Protein AF-A0A7C3G3V0-F1 (afdb_monomer)

Solvent-accessible surface area (backbone atoms only — not comparable to full-atom values): 6588 Å² total; per-residue (Å²): 130,70,74,78,54,48,34,52,52,54,49,28,59,73,67,79,49,72,94,52,80,73,75,55,47,43,61,61,54,50,54,45,55,55,54,55,54,66,34,39,26,60,66,95,47,102,74,50,36,87,54,51,43,50,66,65,58,48,40,54,36,52,49,47,39,48,49,51,47,52,48,37,36,72,74,62,76,24,96,68,52,39,59,80,84,48,85,74,76,78,75,70,83,80,75,75,78,85,71,81,50,74,73,71,74,76,112

Radius of gyration: 17.6 Å; Cα contacts (8 Å, |Δi|>4): 91; chains: 1; bounding box: 55×28×40 Å

Foldseek 3Di:
DPLLCVLVVQLQVQVVHPPDPQPDALVSVQVSLVVLQCDFVPPPDPPTDNDHDDLVRSQSSNVSVQVVLVVCCVVVVYVDRNCPPHDGRDDDDDDDPPDDDPVNVVD

pLDDT: mean 86.23, std 9.78, range [47.34, 97.5]

Mean predicted aligned error: 7.08 Å

Structure (mmCIF, N/CA/C/O backbone):
data_AF-A0A7C3G3V0-F1
#
_entry.id   AF-A0A7C3G3V0-F1
#
loop_
_atom_site.group_PDB
_atom_site.id
_atom_site.type_symbol
_atom_site.label_atom_id
_atom_site.label_alt_id
_atom_site.label_comp_id
_atom_site.label_asym_id
_atom_site.label_entity_id
_atom_site.label_seq_id
_atom_site.pdbx_PDB_ins_code
_atom_site.Cartn_x
_atom_site.Cartn_y
_atom_site.Cartn_z
_atom_site.occupancy
_atom_site.B_iso_or_equiv
_atom_site.auth_seq_id
_atom_site.auth_comp_id
_atom_site.auth_asym_id
_atom_site.auth_atom_id
_atom_site.pdbx_PDB_model_num
ATOM 1 N N . MET A 1 1 ? 12.908 11.004 -4.481 1.00 47.34 1 MET A N 1
ATOM 2 C CA . MET A 1 1 ? 11.529 10.463 -4.511 1.00 47.34 1 MET A CA 1
ATOM 3 C C . MET A 1 1 ? 11.367 9.578 -3.287 1.00 47.34 1 MET A C 1
ATOM 5 O O . MET A 1 1 ? 12.162 8.669 -3.112 1.00 47.34 1 MET A O 1
ATOM 9 N N . ASP A 1 2 ? 10.441 9.896 -2.386 1.00 54.12 2 ASP A N 1
ATOM 10 C CA . ASP A 1 2 ? 10.346 9.243 -1.073 1.00 54.12 2 ASP A CA 1
ATOM 11 C C . ASP A 1 2 ? 9.702 7.845 -1.225 1.00 54.12 2 ASP A C 1
ATOM 13 O O . ASP A 1 2 ? 8.476 7.696 -1.257 1.00 54.12 2 ASP A O 1
ATOM 17 N N . HIS A 1 3 ? 10.529 6.813 -1.432 1.00 54.34 3 HIS A N 1
ATOM 18 C CA . HIS A 1 3 ? 10.087 5.459 -1.812 1.00 54.34 3 HIS A CA 1
ATOM 19 C C . HIS A 1 3 ? 9.197 4.779 -0.760 1.00 54.34 3 HIS A C 1
ATOM 21 O O . HIS A 1 3 ? 8.458 3.853 -1.089 1.00 54.34 3 HIS A O 1
ATOM 27 N N . VAL A 1 4 ? 9.228 5.261 0.485 1.00 58.44 4 VAL A N 1
ATOM 28 C CA . VAL A 1 4 ? 8.430 4.731 1.600 1.00 58.44 4 VAL A CA 1
ATOM 29 C C . VAL A 1 4 ? 6.950 5.108 1.465 1.00 58.44 4 VAL A C 1
ATOM 31 O O . VAL A 1 4 ? 6.074 4.315 1.801 1.00 58.44 4 VAL A O 1
ATOM 34 N N . LYS A 1 5 ? 6.650 6.295 0.919 1.00 70.50 5 LYS A N 1
ATOM 35 C CA . LYS A 1 5 ? 5.278 6.830 0.811 1.00 70.50 5 LYS A CA 1
ATOM 36 C C . LYS A 1 5 ? 4.584 6.447 -0.493 1.00 70.50 5 LYS A C 1
ATOM 38 O O . LYS A 1 5 ? 3.357 6.474 -0.580 1.00 70.50 5 LYS A O 1
ATOM 43 N N . LEU A 1 6 ? 5.364 6.082 -1.510 1.00 81.19 6 LEU A N 1
ATOM 44 C CA . LEU A 1 6 ? 4.855 5.769 -2.842 1.00 81.19 6 LEU A CA 1
ATOM 45 C C . LEU A 1 6 ? 3.797 4.645 -2.851 1.00 81.19 6 LEU A C 1
ATOM 47 O O . LEU A 1 6 ? 2.768 4.846 -3.491 1.00 81.19 6 LEU A O 1
ATOM 51 N N . PRO A 1 7 ? 3.960 3.513 -2.135 1.00 84.38 7 PRO A N 1
ATOM 52 C CA . PRO A 1 7 ? 2.971 2.438 -2.161 1.00 84.38 7 PRO A CA 1
ATOM 53 C C . PRO A 1 7 ? 1.602 2.868 -1.612 1.00 84.38 7 PRO A C 1
ATOM 55 O O . PRO A 1 7 ? 0.578 2.595 -2.231 1.00 84.38 7 PRO A O 1
ATOM 58 N N . VAL A 1 8 ? 1.583 3.591 -0.488 1.00 86.75 8 VAL A N 1
ATOM 59 C CA . VAL A 1 8 ? 0.341 4.081 0.134 1.00 86.75 8 VAL A CA 1
ATOM 60 C C . VAL A 1 8 ? -0.312 5.155 -0.733 1.00 86.75 8 VAL A C 1
ATOM 62 O O . VAL A 1 8 ? -1.525 5.136 -0.909 1.00 86.75 8 VAL A O 1
ATOM 65 N N . LYS A 1 9 ? 0.480 6.048 -1.343 1.00 87.38 9 LYS A N 1
ATOM 66 C CA . LYS A 1 9 ? -0.028 7.061 -2.280 1.00 87.38 9 LYS A CA 1
ATOM 67 C C . LYS A 1 9 ? -0.673 6.431 -3.516 1.00 87.38 9 LYS A C 1
ATOM 69 O O . LYS A 1 9 ? -1.736 6.876 -3.938 1.00 87.38 9 LYS A O 1
ATOM 74 N N . LEU A 1 10 ? -0.039 5.407 -4.090 1.00 87.69 10 LEU A N 1
ATOM 75 C CA . LEU A 1 10 ? -0.588 4.675 -5.233 1.00 87.69 10 LEU A CA 1
ATOM 76 C C . LEU A 1 10 ? -1.904 3.985 -4.872 1.00 87.69 10 LEU A C 1
ATOM 78 O O . LEU A 1 10 ? -2.859 4.078 -5.636 1.00 87.69 10 LEU A O 1
ATOM 82 N N . PHE A 1 11 ? -1.964 3.347 -3.701 1.00 91.00 11 PHE A N 1
ATOM 83 C CA . PHE A 1 11 ? -3.198 2.737 -3.219 1.00 91.00 11 PHE A CA 1
ATOM 84 C C . PHE A 1 11 ? -4.297 3.776 -2.990 1.00 91.00 11 PHE A C 1
ATOM 86 O O . PHE A 1 11 ? -5.385 3.627 -3.536 1.00 91.00 11 PHE A O 1
ATOM 93 N N . ALA A 1 12 ? -4.007 4.865 -2.273 1.00 89.94 12 ALA A N 1
ATOM 94 C CA . ALA A 1 12 ? -4.979 5.931 -2.056 1.00 89.94 12 ALA A CA 1
ATOM 95 C C . ALA A 1 12 ? -5.527 6.463 -3.388 1.00 89.94 12 ALA A C 1
ATOM 97 O O . ALA A 1 12 ? -6.734 6.597 -3.531 1.00 89.94 12 ALA A O 1
ATOM 98 N N . GLY A 1 13 ? -4.670 6.676 -4.392 1.00 88.50 13 GLY A N 1
ATOM 99 C CA . GLY A 1 13 ? -5.108 7.078 -5.730 1.00 88.50 13 GLY A CA 1
ATOM 100 C C . GLY A 1 13 ? -6.028 6.064 -6.423 1.00 88.50 13 GLY A C 1
ATOM 101 O O . GLY A 1 13 ? -6.959 6.479 -7.102 1.00 88.50 13 GLY A O 1
ATOM 102 N N . SER A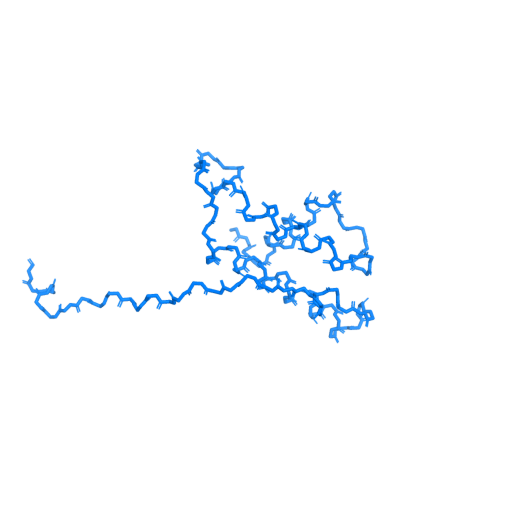 1 14 ? -5.812 4.756 -6.233 1.00 87.75 14 SER A N 1
ATOM 103 C CA . SER A 1 14 ? -6.629 3.708 -6.872 1.00 87.75 14 SER A CA 1
ATOM 104 C C . SER A 1 14 ? -8.077 3.653 -6.385 1.00 87.75 14 SER A C 1
ATOM 106 O O . SER A 1 14 ? -8.955 3.261 -7.144 1.00 87.75 14 SER A O 1
ATOM 108 N N . ILE A 1 15 ? -8.330 4.084 -5.147 1.00 89.00 15 ILE A N 1
ATOM 109 C CA . ILE A 1 15 ? -9.669 4.095 -4.542 1.00 89.00 15 ILE A CA 1
ATOM 110 C C . ILE A 1 15 ? -10.267 5.508 -4.452 1.00 89.00 15 ILE A C 1
ATOM 112 O O . ILE A 1 15 ? -11.239 5.724 -3.737 1.00 89.00 15 ILE A O 1
ATOM 116 N N . GLY A 1 16 ? -9.685 6.489 -5.155 1.00 87.94 16 GLY A N 1
ATOM 117 C CA . GLY A 1 16 ? -10.168 7.878 -5.152 1.00 87.94 16 GLY A CA 1
ATOM 118 C C . GLY A 1 16 ? -9.815 8.687 -3.895 1.00 87.94 16 GLY A C 1
ATOM 119 O O . GLY A 1 16 ? -10.334 9.781 -3.695 1.00 87.94 16 GLY A O 1
ATOM 120 N N . GLY A 1 17 ? -8.908 8.180 -3.062 1.00 89.75 17 GLY A N 1
ATOM 121 C CA . GLY A 1 17 ? -8.447 8.789 -1.818 1.00 89.75 17 GLY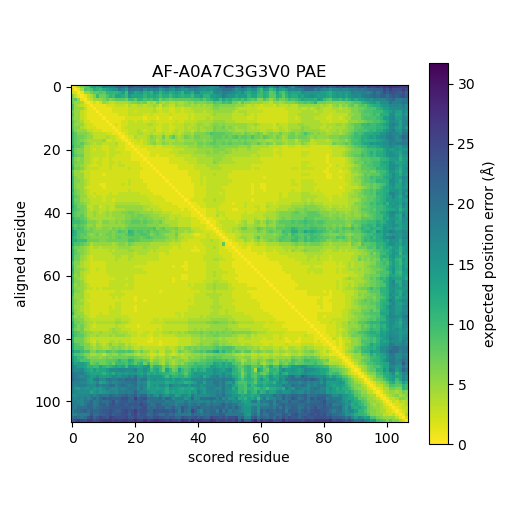 A CA 1
ATOM 122 C C . GLY A 1 17 ? -8.812 7.964 -0.585 1.00 89.75 17 GLY A C 1
ATOM 123 O O . GLY A 1 17 ? -9.698 7.117 -0.609 1.00 89.75 17 GLY A O 1
ATOM 124 N N . ILE A 1 18 ? -8.118 8.219 0.526 1.00 87.81 18 ILE A N 1
ATOM 125 C CA . ILE A 1 18 ? -8.438 7.621 1.828 1.00 87.81 18 ILE A CA 1
ATOM 126 C C . ILE A 1 18 ? -8.781 8.754 2.777 1.00 87.81 18 ILE A C 1
ATOM 128 O O . ILE A 1 18 ? -7.894 9.480 3.218 1.00 87.81 18 ILE A O 1
ATOM 132 N N . GLN A 1 19 ? -10.066 8.898 3.087 1.00 86.94 19 GLN A N 1
ATOM 133 C CA . GLN A 1 19 ? -10.510 9.806 4.147 1.00 86.94 19 GLN A CA 1
ATOM 134 C C . GLN A 1 19 ? -10.398 9.145 5.524 1.00 86.94 19 GLN A C 1
ATOM 136 O O . GLN A 1 19 ? -10.070 9.802 6.504 1.00 86.94 19 GLN A O 1
ATOM 141 N N . ASP A 1 20 ? -10.633 7.832 5.584 1.00 91.31 20 ASP A N 1
ATOM 142 C CA . ASP A 1 20 ? -10.607 7.048 6.813 1.00 91.31 20 ASP A CA 1
ATOM 143 C C . ASP A 1 20 ? -9.935 5.693 6.557 1.00 91.31 20 ASP A C 1
ATOM 145 O O . ASP A 1 20 ? -10.457 4.834 5.842 1.00 91.31 20 ASP A O 1
ATOM 149 N N . VAL A 1 21 ? -8.756 5.503 7.154 1.00 91.62 21 VAL A N 1
ATOM 150 C CA . VAL A 1 21 ? -7.951 4.277 7.023 1.00 91.62 21 VAL A CA 1
ATOM 151 C C . VAL A 1 21 ? -8.618 3.049 7.648 1.00 91.62 21 VAL A C 1
ATOM 153 O O . VAL A 1 21 ? -8.271 1.926 7.279 1.00 91.62 21 VAL A O 1
ATOM 156 N N . SER A 1 22 ? -9.570 3.244 8.567 1.00 91.56 22 SER A N 1
ATOM 157 C CA . SER A 1 22 ? -10.302 2.162 9.234 1.00 91.56 22 SER A CA 1
ATOM 158 C C . SER A 1 22 ? -11.403 1.557 8.358 1.00 91.56 22 SER A C 1
ATOM 160 O O . SER A 1 22 ? -11.800 0.413 8.577 1.00 91.56 22 SER A O 1
ATOM 162 N N . LYS A 1 23 ? -11.861 2.292 7.334 1.00 92.81 23 LYS A N 1
ATOM 163 C CA . LYS A 1 23 ? -12.895 1.837 6.389 1.00 92.81 23 LYS A CA 1
ATOM 164 C C . LYS A 1 23 ? -12.349 1.002 5.237 1.00 92.81 23 LYS A C 1
ATOM 166 O O . LYS A 1 23 ? -13.135 0.390 4.520 1.00 92.81 23 LYS A O 1
ATOM 171 N N . VAL A 1 24 ? -11.028 0.959 5.067 1.00 93.62 24 VAL A N 1
ATOM 172 C CA . VAL A 1 24 ? -10.385 0.167 4.015 1.00 93.62 24 VAL A CA 1
ATOM 173 C C . VAL A 1 24 ? -10.622 -1.320 4.265 1.00 93.62 24 VAL A C 1
ATOM 175 O O . VAL A 1 24 ? -10.307 -1.849 5.332 1.00 93.62 24 VAL A O 1
ATOM 178 N N . ARG A 1 25 ? -11.163 -2.009 3.261 1.00 92.38 25 ARG A N 1
ATOM 179 C CA . ARG A 1 25 ? -11.509 -3.430 3.299 1.00 92.38 25 ARG A CA 1
ATOM 180 C C . ARG A 1 25 ? -10.413 -4.262 2.642 1.00 92.38 25 ARG A C 1
ATOM 182 O O . ARG A 1 25 ? -9.642 -3.803 1.805 1.00 92.38 25 ARG A O 1
ATOM 189 N N . ALA A 1 26 ? -10.386 -5.551 2.978 1.00 92.25 26 ALA A N 1
ATOM 190 C CA . ALA A 1 26 ? -9.500 -6.512 2.318 1.00 92.25 26 ALA A CA 1
ATOM 191 C C . ALA A 1 26 ? -9.723 -6.580 0.795 1.00 92.25 26 ALA A C 1
ATOM 193 O O . ALA A 1 26 ? -8.809 -6.939 0.060 1.00 92.25 26 ALA A O 1
ATOM 194 N N . ASP A 1 27 ? -10.932 -6.263 0.335 1.00 91.69 27 ASP A N 1
ATOM 195 C CA . ASP A 1 27 ? -11.299 -6.281 -1.077 1.00 91.69 27 ASP A CA 1
ATOM 196 C C . ASP A 1 27 ? -10.655 -5.134 -1.866 1.00 91.69 27 ASP A C 1
ATOM 198 O O . ASP A 1 27 ? -9.998 -5.393 -2.872 1.00 91.69 27 ASP A O 1
ATOM 202 N N . ASP A 1 28 ? -10.682 -3.911 -1.323 1.00 92.88 28 ASP A N 1
ATOM 203 C CA . ASP A 1 28 ? -9.984 -2.741 -1.882 1.00 92.88 28 ASP A CA 1
ATOM 204 C C . ASP A 1 28 ? -8.499 -3.046 -2.118 1.00 92.88 28 ASP A C 1
ATOM 206 O O . ASP A 1 28 ? -7.915 -2.737 -3.157 1.00 92.88 28 ASP A O 1
ATOM 210 N N . LEU A 1 29 ? -7.881 -3.729 -1.151 1.00 93.31 29 LEU A N 1
ATOM 211 C CA . LEU A 1 29 ? -6.483 -4.136 -1.223 1.00 93.31 29 LEU A CA 1
ATOM 212 C C . LEU A 1 29 ? -6.236 -5.200 -2.295 1.00 93.31 29 LEU A C 1
ATOM 214 O O . LEU A 1 29 ? -5.194 -5.177 -2.948 1.00 93.31 29 LEU A O 1
ATOM 218 N N . ARG A 1 30 ? -7.162 -6.148 -2.484 1.00 92.44 30 ARG A N 1
ATOM 219 C CA . ARG A 1 30 ? -7.045 -7.167 -3.538 1.00 92.44 30 ARG A CA 1
ATOM 220 C C . ARG A 1 30 ? -7.184 -6.539 -4.915 1.00 92.44 30 ARG A C 1
ATOM 222 O O . ARG A 1 30 ? -6.340 -6.821 -5.764 1.00 92.44 30 ARG A O 1
ATOM 229 N N . HIS A 1 31 ? -8.181 -5.679 -5.107 1.00 91.69 31 HIS A N 1
ATOM 230 C CA . HIS A 1 31 ? -8.374 -4.933 -6.348 1.00 91.69 31 HIS A CA 1
ATOM 231 C C . HIS A 1 31 ? -7.137 -4.113 -6.691 1.00 91.69 31 HIS A C 1
ATOM 233 O O . HIS A 1 31 ? -6.561 -4.289 -7.762 1.00 91.69 31 HIS A O 1
ATOM 239 N N . PHE A 1 32 ? -6.611 -3.366 -5.722 1.00 92.12 32 PHE A N 1
ATOM 240 C CA . PHE A 1 32 ? -5.378 -2.624 -5.926 1.00 92.12 32 PHE A CA 1
ATOM 241 C C . PHE A 1 32 ? -4.191 -3.506 -6.339 1.00 92.12 32 PHE A C 1
ATOM 243 O O . PHE A 1 32 ? -3.425 -3.134 -7.224 1.00 92.12 32 PHE A O 1
ATOM 250 N N . ILE A 1 33 ? -4.002 -4.676 -5.717 1.00 92.81 33 ILE A N 1
ATOM 251 C CA . ILE A 1 33 ? -2.906 -5.590 -6.082 1.00 92.81 33 ILE A CA 1
ATOM 252 C C . ILE A 1 33 ? -3.055 -6.083 -7.527 1.00 92.81 33 ILE A C 1
ATOM 254 O O . ILE A 1 33 ? -2.046 -6.216 -8.227 1.00 92.81 33 ILE A O 1
ATOM 258 N N . LEU A 1 34 ? -4.286 -6.365 -7.963 1.00 91.38 34 LEU A N 1
ATOM 259 C CA . LEU A 1 34 ? -4.579 -6.784 -9.333 1.00 91.38 34 LEU A CA 1
ATOM 260 C C . LEU A 1 34 ? -4.274 -5.657 -10.326 1.00 91.38 34 LEU A C 1
ATOM 262 O O . LEU A 1 34 ? -3.506 -5.883 -11.264 1.00 91.38 34 LEU A O 1
ATOM 266 N N . ASP A 1 35 ? -4.779 -4.452 -10.065 1.00 90.94 35 ASP A N 1
ATOM 267 C CA . ASP A 1 35 ? -4.588 -3.271 -10.915 1.00 90.94 35 ASP A CA 1
ATOM 268 C C . ASP A 1 35 ? -3.114 -2.883 -11.011 1.00 90.94 35 ASP A C 1
ATOM 270 O O . ASP A 1 35 ? -2.568 -2.657 -12.094 1.00 90.94 35 ASP A O 1
ATOM 274 N N . LEU A 1 36 ? -2.421 -2.887 -9.872 1.00 90.75 36 LEU A N 1
ATOM 275 C CA . LEU A 1 36 ? -1.002 -2.579 -9.809 1.00 90.75 36 LEU A CA 1
ATOM 276 C C . LEU A 1 36 ? -0.177 -3.573 -10.637 1.00 90.75 36 LEU A C 1
ATOM 278 O O . LEU A 1 36 ? 0.800 -3.174 -11.265 1.00 90.75 36 LEU A O 1
ATOM 282 N N . GLY A 1 37 ? -0.579 -4.846 -10.679 1.00 90.75 37 GLY A N 1
ATOM 283 C CA . GLY A 1 37 ? 0.053 -5.864 -11.519 1.00 90.75 37 GLY A CA 1
ATOM 284 C C . GLY A 1 37 ? -0.147 -5.655 -13.025 1.00 90.75 37 GLY A C 1
ATOM 285 O O . GLY A 1 37 ? 0.645 -6.178 -13.808 1.00 90.75 37 GLY A O 1
ATOM 286 N N . GLN A 1 38 ? -1.167 -4.896 -13.436 1.00 91.38 38 GLN A N 1
ATOM 287 C CA . GLN A 1 38 ? -1.410 -4.540 -14.839 1.00 91.38 38 GLN A CA 1
ATOM 288 C C . GLN A 1 38 ? -0.780 -3.203 -15.241 1.00 91.38 38 GLN A C 1
ATOM 290 O O . GLN A 1 38 ? -0.747 -2.883 -16.426 1.00 91.38 38 GLN A O 1
ATOM 295 N N . ARG A 1 39 ? -0.266 -2.432 -14.278 1.00 90.19 39 ARG A N 1
ATOM 296 C CA . ARG A 1 39 ? 0.250 -1.085 -14.522 1.00 90.19 39 ARG A CA 1
ATOM 297 C C . ARG A 1 39 ? 1.486 -1.104 -15.443 1.00 90.19 39 ARG A C 1
ATOM 299 O O . ARG A 1 39 ? 2.413 -1.883 -15.172 1.00 90.19 39 ARG A O 1
ATOM 306 N N . PRO A 1 40 ? 1.556 -0.206 -16.447 1.00 91.88 40 PRO A N 1
ATOM 307 C CA . PRO A 1 40 ? 2.755 0.001 -17.250 1.00 91.88 40 PRO A CA 1
ATOM 308 C C . PRO A 1 40 ? 3.940 0.426 -16.380 1.00 91.88 40 PRO A C 1
ATOM 310 O O . PRO A 1 40 ? 3.811 1.112 -15.352 1.00 91.88 40 PRO A O 1
ATOM 313 N N . LYS A 1 41 ? 5.133 0.010 -16.779 1.00 89.94 41 LYS A N 1
ATOM 314 C CA . LYS A 1 41 ? 6.366 0.350 -16.087 1.00 89.94 41 LYS A CA 1
ATOM 315 C C . LYS A 1 41 ? 6.599 1.849 -16.220 1.00 89.94 41 LYS A C 1
ATOM 317 O O . LYS A 1 41 ? 6.522 2.413 -17.305 1.00 89.94 41 LYS A O 1
ATOM 322 N N . TRP A 1 42 ? 6.894 2.481 -15.085 1.00 87.00 42 TRP A N 1
ATOM 323 C CA . TRP A 1 42 ? 7.093 3.930 -14.989 1.00 87.00 42 TRP A CA 1
ATOM 324 C C . TRP A 1 42 ? 5.885 4.762 -15.446 1.00 87.00 42 TRP A C 1
ATOM 326 O O . TRP A 1 42 ? 6.056 5.907 -15.860 1.00 87.00 42 TRP A O 1
ATOM 336 N N . ALA A 1 43 ? 4.675 4.203 -15.329 1.00 86.31 43 ALA A N 1
ATOM 337 C CA . ALA A 1 43 ? 3.454 4.899 -15.707 1.00 86.31 43 ALA A CA 1
ATOM 338 C C . ALA A 1 43 ? 3.317 6.276 -15.037 1.00 86.31 43 ALA A C 1
ATOM 340 O O . ALA A 1 43 ? 3.386 6.368 -13.800 1.00 86.31 43 ALA A O 1
ATOM 341 N N . GLY A 1 44 ? 3.083 7.306 -15.855 1.00 83.00 44 GLY A N 1
ATOM 342 C CA . GLY A 1 44 ? 3.039 8.718 -15.458 1.00 83.00 44 GLY A CA 1
ATOM 343 C C . GLY A 1 44 ? 4.392 9.444 -15.503 1.00 83.00 44 GLY A C 1
ATOM 344 O O . GLY A 1 44 ? 4.556 10.463 -14.835 1.00 83.00 44 GLY A O 1
ATOM 345 N N . THR A 1 45 ? 5.371 8.921 -16.246 1.00 86.69 45 THR A N 1
ATOM 346 C CA . THR A 1 45 ? 6.676 9.564 -16.486 1.00 86.69 45 THR A CA 1
ATOM 347 C C . THR A 1 45 ? 6.979 9.620 -17.982 1.00 86.69 45 THR A C 1
ATOM 349 O O . THR A 1 45 ? 6.430 8.838 -18.752 1.00 86.69 45 THR A O 1
ATOM 352 N N . SER A 1 46 ? 7.922 10.470 -18.395 1.00 89.69 46 SER A N 1
ATOM 353 C CA . SER A 1 46 ? 8.379 10.571 -19.792 1.00 89.69 46 SER A CA 1
ATOM 354 C C . SER A 1 46 ? 8.992 9.279 -20.358 1.00 89.69 46 SER A C 1
ATOM 356 O O . SER A 1 46 ? 9.227 9.188 -21.557 1.00 89.69 46 SER A O 1
ATOM 358 N N . HIS A 1 47 ? 9.277 8.290 -19.505 1.00 88.50 47 HIS A N 1
ATOM 359 C CA . HIS A 1 47 ? 9.869 7.004 -19.873 1.00 88.50 47 HIS A CA 1
ATOM 360 C C . HIS A 1 47 ? 8.888 5.839 -19.721 1.00 88.50 47 HIS A C 1
ATOM 362 O O . HIS A 1 47 ? 9.334 4.701 -19.601 1.00 88.50 47 HIS A O 1
ATOM 368 N N . GLU A 1 48 ? 7.580 6.099 -19.673 1.00 90.94 48 GLU A N 1
ATOM 369 C CA . GLU A 1 48 ? 6.567 5.048 -19.591 1.00 90.94 48 GLU A CA 1
ATOM 370 C C . GLU A 1 48 ? 6.789 3.963 -20.658 1.00 90.94 48 GLU A C 1
ATOM 372 O O . GLU A 1 48 ? 7.088 4.248 -21.818 1.00 90.94 48 GLU A O 1
ATOM 377 N N . LYS A 1 49 ? 6.680 2.699 -20.244 1.00 90.75 49 LYS A N 1
ATOM 378 C CA . LYS A 1 49 ? 6.760 1.542 -21.137 1.00 90.75 49 LYS A CA 1
ATOM 379 C C . LYS A 1 49 ? 5.495 0.717 -21.020 1.00 90.75 49 LYS A C 1
ATOM 381 O O . LYS A 1 49 ? 5.063 0.440 -19.906 1.00 90.75 49 LYS A O 1
ATOM 386 N N . GLU A 1 50 ? 5.005 0.223 -22.155 1.00 89.88 50 GLU A N 1
ATOM 387 C CA . GLU A 1 50 ? 3.867 -0.708 -22.232 1.00 89.88 50 GLU A CA 1
ATOM 388 C C . GLU A 1 50 ? 4.093 -2.006 -21.436 1.00 89.88 50 GLU A C 1
ATOM 390 O O . GLU A 1 50 ? 3.146 -2.670 -21.016 1.00 89.88 50 GLU A O 1
ATOM 395 N N . GLU A 1 51 ? 5.357 -2.369 -21.187 1.00 92.81 51 GLU A N 1
ATOM 396 C CA . GLU A 1 51 ? 5.717 -3.491 -20.324 1.00 92.81 51 GLU A CA 1
ATOM 397 C C . GLU A 1 51 ? 5.159 -3.294 -18.908 1.00 92.81 51 GLU A C 1
ATOM 399 O O . GLU A 1 51 ? 5.348 -2.252 -18.286 1.00 92.81 51 GLU A O 1
ATOM 404 N N . LYS A 1 52 ? 4.526 -4.329 -18.354 1.00 93.50 52 LYS A N 1
ATOM 405 C CA . LYS A 1 52 ? 4.007 -4.308 -16.981 1.00 93.50 52 LYS A CA 1
ATOM 406 C C . LYS A 1 52 ? 5.138 -4.248 -15.958 1.00 93.50 52 LYS A C 1
ATOM 408 O O . LYS A 1 52 ? 6.256 -4.711 -16.196 1.00 93.50 52 LYS A O 1
ATOM 413 N N . ILE A 1 53 ? 4.842 -3.732 -14.767 1.00 91.88 53 ILE A N 1
ATOM 414 C CA . ILE A 1 53 ? 5.807 -3.786 -13.665 1.00 91.88 53 ILE A CA 1
ATOM 415 C C . ILE A 1 53 ? 6.228 -5.233 -13.355 1.00 91.88 53 ILE A C 1
ATOM 417 O O . ILE A 1 53 ? 5.442 -6.179 -13.420 1.00 91.88 53 ILE A O 1
ATOM 421 N N . SER A 1 54 ? 7.487 -5.409 -12.951 1.00 90.44 54 SER A N 1
ATOM 422 C CA . SER A 1 54 ? 7.986 -6.733 -12.577 1.00 90.44 54 SER A CA 1
ATOM 423 C C . SER A 1 54 ? 7.285 -7.272 -11.323 1.00 90.44 54 SER A C 1
ATOM 425 O O . SER A 1 54 ? 6.864 -6.514 -10.443 1.00 90.44 54 SER A O 1
ATOM 427 N N . ARG A 1 55 ? 7.259 -8.603 -11.162 1.00 88.75 55 ARG A N 1
ATOM 428 C CA . ARG A 1 55 ? 6.784 -9.250 -9.922 1.00 88.75 55 ARG A CA 1
ATOM 429 C C . ARG A 1 55 ? 7.538 -8.779 -8.679 1.00 88.75 55 ARG A C 1
ATOM 431 O O . ARG A 1 55 ? 6.944 -8.691 -7.608 1.00 88.75 55 ARG A O 1
ATOM 438 N N . THR A 1 56 ? 8.828 -8.483 -8.816 1.00 89.25 56 THR A N 1
ATOM 439 C CA . THR A 1 56 ? 9.652 -7.934 -7.733 1.00 89.25 56 THR A CA 1
ATOM 440 C C . THR A 1 56 ? 9.153 -6.549 -7.334 1.00 89.25 56 THR A C 1
ATOM 442 O O . THR A 1 56 ? 8.915 -6.300 -6.158 1.00 89.25 56 THR A O 1
ATOM 445 N N . THR A 1 57 ? 8.915 -5.677 -8.315 1.00 89.19 57 THR A N 1
ATOM 446 C CA . THR A 1 57 ? 8.371 -4.329 -8.104 1.00 89.19 57 THR A CA 1
ATOM 447 C C . THR A 1 57 ? 6.986 -4.382 -7.456 1.00 89.19 57 THR A C 1
ATOM 449 O O . THR A 1 57 ? 6.757 -3.704 -6.456 1.00 89.19 57 THR A O 1
ATOM 452 N N . LEU A 1 58 ? 6.090 -5.234 -7.968 1.00 91.25 58 LEU A N 1
ATOM 453 C CA . LEU A 1 58 ? 4.773 -5.476 -7.375 1.00 91.25 58 LEU A CA 1
ATOM 454 C C . LEU A 1 58 ? 4.898 -5.905 -5.906 1.00 91.25 58 LEU A C 1
ATOM 456 O O . LEU A 1 58 ? 4.223 -5.356 -5.040 1.00 91.25 58 LEU A O 1
ATOM 460 N N . ASN A 1 59 ? 5.791 -6.851 -5.602 1.00 89.75 59 ASN A N 1
ATOM 461 C CA . ASN A 1 59 ? 5.989 -7.327 -4.236 1.00 89.75 59 ASN A CA 1
ATOM 462 C C . ASN A 1 59 ? 6.493 -6.218 -3.299 1.00 89.75 59 ASN A C 1
ATOM 464 O O . ASN A 1 59 ? 5.989 -6.099 -2.184 1.00 89.75 59 ASN A O 1
ATOM 468 N N . THR A 1 60 ? 7.420 -5.371 -3.758 1.00 89.06 60 THR A N 1
ATOM 469 C CA . THR A 1 60 ? 7.901 -4.209 -2.996 1.00 89.06 60 THR A CA 1
ATOM 470 C C . THR A 1 60 ? 6.755 -3.277 -2.610 1.00 89.06 60 THR A C 1
ATOM 472 O O . THR A 1 60 ? 6.644 -2.899 -1.443 1.00 89.06 60 THR A O 1
ATOM 475 N N . TYR A 1 61 ? 5.861 -2.959 -3.551 1.00 90.81 61 TYR A N 1
ATOM 476 C CA . TYR A 1 61 ? 4.677 -2.151 -3.258 1.00 90.81 61 TYR A CA 1
ATOM 477 C C . TYR A 1 61 ? 3.757 -2.836 -2.244 1.00 90.81 61 TYR A C 1
ATOM 479 O O . TYR A 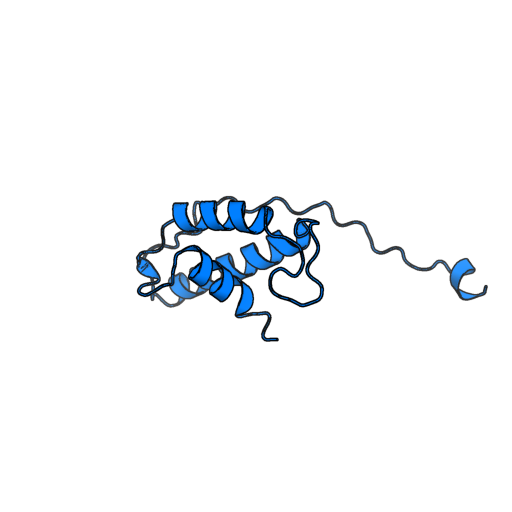1 61 ? 3.404 -2.233 -1.231 1.00 90.81 61 TYR A O 1
ATOM 487 N N . VAL A 1 62 ? 3.435 -4.116 -2.455 1.00 91.94 62 VAL A N 1
ATOM 488 C CA . VAL A 1 62 ? 2.585 -4.885 -1.531 1.00 91.94 62 VAL A CA 1
ATOM 489 C C . VAL A 1 62 ? 3.186 -4.949 -0.128 1.00 91.94 62 VAL A C 1
ATOM 491 O O . VAL A 1 62 ? 2.460 -4.824 0.857 1.00 91.94 62 VAL A O 1
ATOM 494 N N . ARG A 1 63 ? 4.510 -5.094 -0.010 1.00 89.88 63 ARG A N 1
ATOM 495 C CA . ARG A 1 63 ? 5.209 -5.101 1.279 1.00 89.88 63 ARG A CA 1
ATOM 496 C C . ARG A 1 63 ? 5.099 -3.756 1.991 1.00 89.88 63 ARG A C 1
ATOM 498 O O . ARG A 1 63 ? 4.852 -3.748 3.194 1.00 89.88 63 ARG A O 1
ATOM 505 N N . GLY A 1 64 ? 5.256 -2.647 1.267 1.00 90.56 64 GLY A N 1
ATOM 506 C CA . GLY A 1 64 ? 5.120 -1.304 1.835 1.00 90.56 64 GLY A CA 1
ATOM 507 C C . GLY A 1 64 ? 3.716 -1.047 2.382 1.00 90.56 64 GLY A C 1
ATOM 508 O O . GLY A 1 64 ? 3.559 -0.602 3.515 1.00 90.56 64 GLY A O 1
ATOM 509 N N . ILE A 1 65 ? 2.691 -1.419 1.617 1.00 91.62 65 ILE A N 1
ATOM 510 C CA . ILE A 1 65 ? 1.290 -1.256 2.020 1.00 91.62 65 ILE A CA 1
ATOM 511 C C . ILE A 1 65 ? 0.979 -2.175 3.209 1.00 91.62 65 ILE A C 1
ATOM 513 O O . ILE A 1 65 ? 0.490 -1.709 4.233 1.00 91.62 65 ILE A O 1
ATOM 517 N N . LYS A 1 66 ? 1.375 -3.453 3.164 1.00 92.62 66 LYS A N 1
ATOM 518 C CA . LYS A 1 66 ? 1.223 -4.369 4.306 1.00 92.62 66 LYS A CA 1
ATOM 519 C C . LYS A 1 66 ? 1.857 -3.813 5.587 1.00 92.62 66 LYS A C 1
ATOM 521 O O . LYS A 1 66 ? 1.258 -3.924 6.655 1.00 92.62 66 LYS A O 1
ATOM 526 N N . ALA A 1 67 ? 3.054 -3.229 5.491 1.00 92.38 67 ALA A N 1
ATOM 527 C CA . ALA A 1 67 ? 3.739 -2.629 6.632 1.00 92.38 67 ALA A CA 1
ATOM 528 C C . ALA A 1 67 ? 2.974 -1.424 7.203 1.00 92.38 67 ALA A C 1
ATOM 530 O O . ALA A 1 67 ? 2.896 -1.290 8.420 1.00 92.38 67 ALA A O 1
ATOM 531 N N . PHE A 1 68 ? 2.361 -0.600 6.350 1.00 92.88 68 PHE A N 1
ATOM 532 C CA . PHE A 1 68 ? 1.562 0.547 6.782 1.00 92.88 68 PHE A CA 1
ATOM 533 C C . PHE A 1 68 ? 0.332 0.135 7.608 1.00 92.88 68 PHE A C 1
ATOM 535 O O . PHE A 1 68 ? 0.171 0.611 8.727 1.00 92.88 68 PHE A O 1
ATOM 542 N N . TRP A 1 69 ? -0.495 -0.807 7.136 1.00 93.56 69 TRP A N 1
ATOM 543 C CA . TRP A 1 69 ? -1.648 -1.27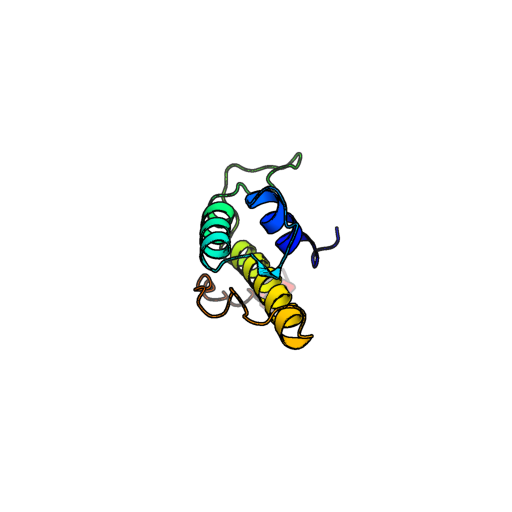1 7.932 1.00 93.56 69 TRP A CA 1
ATOM 544 C C . TRP A 1 69 ? -1.239 -2.085 9.164 1.00 93.56 69 TRP A C 1
ATOM 546 O O . TRP A 1 69 ? -1.925 -2.043 10.185 1.00 93.56 69 TRP A O 1
ATOM 556 N N . ALA A 1 70 ? -0.111 -2.801 9.107 1.00 93.88 70 ALA A N 1
ATOM 557 C CA . ALA A 1 70 ? 0.447 -3.446 10.293 1.00 93.88 70 ALA A CA 1
ATOM 558 C C . ALA A 1 70 ? 0.867 -2.416 11.353 1.00 93.88 70 ALA A C 1
ATOM 560 O O . ALA A 1 70 ? 0.596 -2.620 12.533 1.00 93.88 70 ALA A O 1
ATOM 561 N N . TRP A 1 71 ? 1.482 -1.307 10.933 1.00 95.38 71 TRP A N 1
ATOM 562 C CA . TRP A 1 71 ? 1.808 -0.186 11.809 1.00 95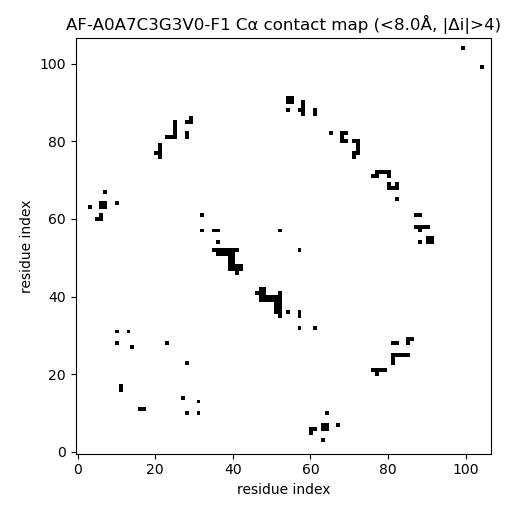.38 71 TRP A CA 1
ATOM 563 C C . TRP A 1 71 ? 0.545 0.431 12.419 1.00 95.38 71 TRP A C 1
ATOM 565 O O . TRP A 1 71 ? 0.441 0.471 13.637 1.00 95.38 71 TRP A O 1
ATOM 575 N N . LEU A 1 72 ? -0.460 0.787 11.608 1.00 95.19 72 LEU A N 1
ATOM 576 C CA . LEU A 1 72 ? -1.728 1.350 12.103 1.00 95.19 72 LEU A CA 1
ATOM 577 C C . LEU A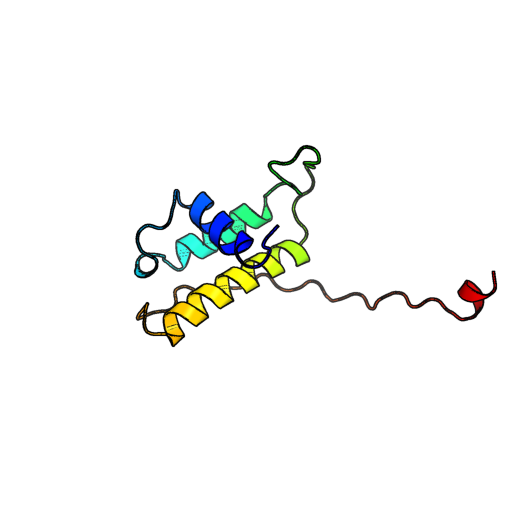 1 72 ? -2.396 0.467 13.163 1.00 95.19 72 LEU A C 1
ATOM 579 O O . LEU A 1 72 ? -2.925 0.966 14.153 1.00 95.19 72 LEU A O 1
ATOM 583 N N . SER A 1 73 ? -2.381 -0.850 12.950 1.00 96.00 73 SER A N 1
ATOM 584 C CA . SER A 1 73 ? -2.949 -1.804 13.901 1.00 96.00 73 SER A CA 1
ATOM 585 C C . SER A 1 73 ? -2.129 -1.893 15.187 1.00 96.00 73 SER A C 1
ATOM 587 O O . SER A 1 73 ? -2.713 -2.028 16.257 1.00 96.00 73 SER A O 1
ATOM 589 N N . ARG A 1 74 ? -0.795 -1.819 15.099 1.00 96.56 74 ARG A N 1
ATOM 590 C CA . ARG A 1 74 ? 0.098 -1.851 16.265 1.00 96.56 74 ARG A CA 1
ATOM 591 C C . ARG A 1 74 ? -0.038 -0.600 17.130 1.00 96.56 74 ARG A C 1
ATOM 593 O O . ARG A 1 74 ? -0.026 -0.719 18.346 1.00 96.56 74 ARG A O 1
ATOM 600 N N . GLU A 1 75 ? -0.199 0.564 16.509 1.00 97.50 75 GLU A N 1
ATOM 601 C CA . GLU A 1 75 ? -0.408 1.833 17.217 1.00 97.50 75 GLU A CA 1
ATOM 602 C C . GLU A 1 75 ? -1.858 2.008 17.717 1.00 97.50 75 GLU A C 1
ATOM 604 O O . GLU A 1 75 ? -2.201 3.047 18.272 1.00 97.50 75 GLU A O 1
ATOM 609 N N . GLY A 1 76 ? -2.740 1.023 17.501 1.00 96.06 76 GLY A N 1
ATOM 610 C CA . GLY A 1 76 ? -4.136 1.069 17.951 1.00 96.06 76 GLY A CA 1
ATOM 611 C C . GLY A 1 76 ? -5.040 2.024 17.162 1.00 96.06 76 GLY A C 1
ATOM 612 O O . GLY A 1 76 ? -6.188 2.228 17.546 1.00 96.06 76 GLY A O 1
ATOM 613 N N . ILE A 1 77 ? -4.562 2.578 16.043 1.00 96.06 77 ILE A N 1
ATOM 614 C CA . ILE A 1 77 ? -5.318 3.511 15.187 1.00 96.06 77 ILE A CA 1
ATOM 615 C C . ILE A 1 77 ? -6.470 2.789 14.476 1.00 96.06 77 ILE A C 1
ATOM 617 O O . ILE A 1 77 ? -7.528 3.366 14.235 1.00 96.06 77 ILE A O 1
ATOM 621 N N . ILE A 1 78 ? -6.275 1.510 14.146 1.00 95.81 78 ILE A N 1
ATOM 622 C CA . ILE A 1 78 ? -7.322 0.644 13.601 1.00 95.81 78 ILE A CA 1
ATOM 623 C C . ILE A 1 78 ? -7.476 -0.600 14.468 1.00 95.81 78 ILE A C 1
ATOM 625 O O . ILE A 1 78 ? -6.496 -1.200 14.907 1.00 95.81 78 ILE A O 1
ATOM 629 N N . LYS A 1 79 ? -8.724 -1.032 14.659 1.00 93.00 79 LYS A N 1
ATOM 630 C CA . LYS A 1 79 ? -9.047 -2.232 15.443 1.00 93.00 79 LYS A CA 1
ATOM 631 C C . LYS A 1 79 ? -8.708 -3.530 14.707 1.00 93.00 79 LYS A C 1
ATOM 633 O O . LYS A 1 79 ? -8.345 -4.526 15.326 1.00 93.00 79 LYS A O 1
ATOM 638 N N . HIS A 1 80 ? -8.849 -3.526 13.383 1.00 91.44 80 HIS A N 1
ATOM 639 C CA . HIS A 1 80 ? -8.667 -4.706 12.547 1.00 91.44 80 HIS A CA 1
ATOM 640 C C . HIS A 1 80 ? -7.773 -4.375 11.359 1.00 91.44 80 HIS A C 1
ATOM 642 O O . HIS A 1 80 ? -8.012 -3.406 10.644 1.00 91.44 80 HIS A O 1
ATOM 648 N N . ASN A 1 81 ? -6.750 -5.200 11.135 1.00 93.62 81 ASN A N 1
ATOM 649 C CA . ASN A 1 81 ? -5.861 -5.053 9.992 1.00 93.62 81 ASN A CA 1
ATOM 650 C C . ASN A 1 81 ? -6.502 -5.675 8.730 1.00 93.62 81 ASN A C 1
ATOM 652 O O . ASN A 1 81 ? -6.595 -6.905 8.652 1.00 93.62 81 ASN A O 1
ATOM 656 N N . PRO A 1 82 ? -6.879 -4.884 7.706 1.00 92.81 82 PRO A N 1
ATOM 657 C CA . PRO A 1 82 ? -7.501 -5.403 6.488 1.00 92.81 82 PRO A CA 1
ATOM 658 C C . PRO A 1 82 ? -6.548 -6.266 5.648 1.00 92.81 82 PRO A C 1
ATOM 660 O O . PRO A 1 82 ? -7.010 -7.060 4.831 1.00 92.81 82 PRO A O 1
ATOM 663 N N . PHE A 1 83 ? -5.230 -6.195 5.880 1.00 91.25 83 PHE A N 1
ATOM 664 C CA . PHE A 1 83 ? -4.246 -7.074 5.239 1.00 91.25 83 PHE A CA 1
ATOM 665 C C . PHE A 1 83 ? -4.200 -8.493 5.805 1.00 91.25 83 PHE A C 1
ATOM 667 O O . PHE A 1 83 ? -3.586 -9.357 5.175 1.00 91.25 83 PHE A O 1
ATOM 674 N N . ALA A 1 84 ? -4.814 -8.766 6.961 1.00 86.69 84 ALA A N 1
ATOM 675 C CA . ALA A 1 84 ? -4.715 -10.072 7.616 1.00 86.69 84 ALA A CA 1
ATOM 676 C C . ALA A 1 84 ? -5.198 -11.233 6.719 1.00 86.69 84 ALA A C 1
ATOM 678 O O . ALA A 1 84 ? -4.628 -12.319 6.758 1.00 86.69 84 ALA A O 1
ATOM 679 N N . GLY A 1 85 ? -6.198 -10.985 5.862 1.00 82.75 85 GLY A N 1
ATOM 680 C CA . GLY A 1 85 ? -6.762 -11.960 4.917 1.00 82.75 85 GLY A CA 1
ATOM 681 C C . GLY A 1 85 ? -6.375 -11.745 3.447 1.00 82.75 85 GLY A C 1
ATOM 682 O O . GLY A 1 85 ? -7.029 -12.292 2.551 1.00 82.75 85 GLY A O 1
ATOM 683 N N . VAL A 1 86 ? -5.366 -10.914 3.163 1.00 89.25 86 VAL A N 1
ATOM 684 C CA . VAL A 1 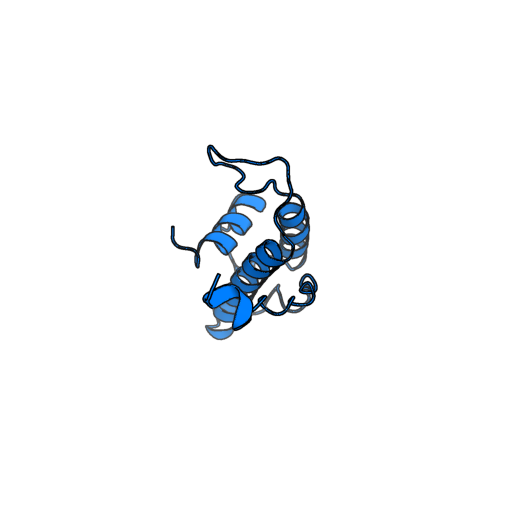86 ? -4.940 -10.594 1.792 1.00 89.25 86 VAL A CA 1
ATOM 685 C C . VAL A 1 86 ? -3.740 -11.456 1.411 1.00 89.25 86 VAL A C 1
ATOM 687 O O . VAL A 1 86 ? -2.682 -11.403 2.039 1.00 89.25 86 VAL A O 1
ATOM 690 N N . ARG A 1 87 ? -3.890 -12.257 0.349 1.00 81.81 87 ARG A N 1
ATOM 691 C CA . ARG A 1 87 ? -2.781 -13.045 -0.202 1.00 81.81 87 ARG A CA 1
ATOM 692 C C . ARG A 1 87 ? -1.779 -12.117 -0.878 1.00 81.81 87 ARG A C 1
ATOM 694 O O . ARG A 1 87 ? -2.141 -11.327 -1.744 1.00 81.81 87 ARG A O 1
ATOM 701 N N . THR A 1 88 ? -0.508 -12.253 -0.520 1.00 77.31 88 THR A N 1
ATOM 702 C CA . THR A 1 88 ? 0.569 -11.511 -1.174 1.00 77.31 88 THR A CA 1
ATOM 703 C C . THR A 1 88 ? 1.058 -12.247 -2.428 1.00 77.31 88 THR A C 1
ATOM 705 O O . THR A 1 88 ? 1.083 -13.484 -2.454 1.00 77.31 88 THR A O 1
ATOM 708 N N . PRO A 1 89 ? 1.481 -11.525 -3.483 1.00 74.12 89 P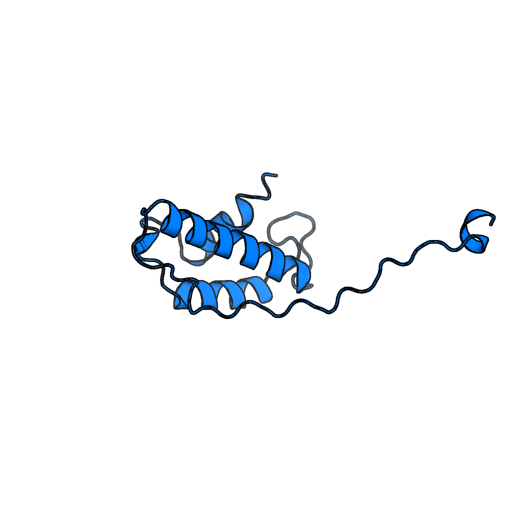RO A N 1
ATOM 709 C CA . PRO A 1 89 ? 2.080 -12.149 -4.656 1.00 74.12 89 PRO A CA 1
ATOM 710 C C . PRO A 1 89 ? 3.324 -12.955 -4.268 1.00 74.12 89 PRO A C 1
ATOM 712 O O . PRO A 1 89 ? 4.228 -12.430 -3.612 1.00 74.12 89 PRO A O 1
ATOM 715 N N . ARG A 1 90 ? 3.398 -14.223 -4.697 1.00 71.56 90 ARG A N 1
ATOM 716 C CA . ARG A 1 90 ? 4.596 -15.058 -4.498 1.00 71.56 90 ARG A CA 1
ATOM 717 C C . ARG A 1 90 ? 5.820 -14.372 -5.111 1.00 71.56 90 ARG A C 1
ATOM 719 O O . ARG A 1 90 ? 5.765 -13.957 -6.275 1.00 71.56 90 ARG A O 1
ATOM 726 N N . LEU A 1 91 ? 6.911 -14.278 -4.346 1.00 70.50 91 LEU A N 1
ATOM 727 C CA . LEU A 1 91 ? 8.174 -13.768 -4.875 1.00 70.50 91 LEU A CA 1
ATOM 728 C C . LEU A 1 91 ? 8.658 -14.675 -6.016 1.00 70.50 91 LEU A C 1
ATOM 730 O O . LEU A 1 91 ? 8.574 -15.901 -5.896 1.00 70.50 91 LEU A O 1
ATOM 734 N N . PRO A 1 92 ? 9.191 -14.102 -7.107 1.00 66.88 92 PRO A N 1
ATOM 735 C CA . PRO A 1 92 ? 9.989 -14.885 -8.036 1.00 66.88 92 PRO A CA 1
ATOM 736 C C . PRO A 1 92 ? 11.204 -15.458 -7.289 1.00 66.88 92 PRO A C 1
ATOM 738 O O . PRO A 1 92 ? 11.763 -14.797 -6.410 1.00 66.88 92 PRO A O 1
ATOM 741 N N . LYS A 1 93 ? 11.614 -16.691 -7.624 1.00 72.12 93 LYS A N 1
ATOM 742 C CA . LYS A 1 93 ? 12.849 -17.277 -7.082 1.00 72.12 93 LYS A CA 1
ATOM 743 C C . LYS A 1 93 ? 13.999 -16.317 -7.389 1.00 72.12 93 LYS A C 1
ATOM 745 O O . LYS A 1 93 ? 14.217 -15.973 -8.552 1.00 72.12 93 LYS A O 1
ATOM 750 N N . ARG A 1 94 ? 14.697 -15.852 -6.349 1.00 63.59 94 ARG A N 1
ATOM 751 C CA . ARG A 1 94 ? 15.851 -14.964 -6.506 1.00 63.59 94 ARG A CA 1
ATOM 752 C C . ARG A 1 94 ? 16.904 -15.716 -7.314 1.00 63.59 94 ARG A C 1
ATOM 754 O O . ARG A 1 94 ? 17.384 -16.754 -6.871 1.00 63.59 94 ARG A O 1
ATOM 761 N N . ARG A 1 95 ? 17.250 -15.200 -8.494 1.00 70.44 95 ARG A N 1
ATOM 762 C CA . ARG A 1 95 ? 18.471 -15.633 -9.175 1.00 70.44 95 ARG A CA 1
ATOM 763 C C . ARG A 1 95 ? 19.643 -15.118 -8.346 1.00 70.44 95 ARG A C 1
ATOM 765 O O . ARG A 1 95 ? 19.619 -13.962 -7.913 1.00 70.44 95 ARG A O 1
ATOM 772 N N . LEU A 1 96 ? 20.608 -15.987 -8.059 1.00 76.25 96 LEU A N 1
ATOM 773 C CA . LEU A 1 96 ? 21.848 -15.556 -7.424 1.00 76.25 96 LEU A CA 1
ATOM 774 C C . LEU A 1 96 ? 22.494 -14.491 -8.324 1.00 76.25 96 LEU A C 1
ATOM 776 O O . LEU A 1 96 ? 22.408 -14.623 -9.549 1.00 76.25 96 LEU A O 1
ATOM 780 N N . PRO A 1 97 ? 23.064 -13.414 -7.753 1.00 76.44 97 PRO A N 1
ATOM 781 C CA . PRO A 1 97 ? 23.854 -12.478 -8.539 1.00 76.44 97 PRO A CA 1
ATOM 782 C C . PRO A 1 97 ? 24.913 -13.267 -9.310 1.00 76.44 97 PRO A C 1
ATOM 784 O O . PRO A 1 97 ? 25.553 -14.142 -8.726 1.00 76.44 97 PRO A O 1
ATOM 787 N N . LYS A 1 98 ? 25.085 -12.982 -10.605 1.00 80.06 98 LYS A N 1
ATOM 788 C CA . LYS A 1 98 ? 26.265 -13.473 -11.314 1.00 80.06 98 LYS A CA 1
ATOM 789 C C . LYS A 1 98 ? 27.452 -12.740 -10.694 1.00 80.06 98 LYS A C 1
ATOM 791 O O . LYS A 1 98 ? 27.532 -11.518 -10.799 1.00 80.06 98 LYS A O 1
ATOM 796 N N . VAL A 1 99 ? 28.285 -13.468 -9.963 1.00 84.88 99 VAL A N 1
ATOM 797 C CA . VAL A 1 99 ? 29.576 -12.956 -9.508 1.00 84.88 99 VAL A CA 1
ATOM 798 C C . VAL A 1 99 ? 30.542 -13.041 -10.685 1.00 84.88 99 VAL A C 1
ATOM 800 O O . VAL A 1 99 ? 30.454 -13.996 -11.459 1.00 84.88 99 VAL A O 1
ATOM 803 N N . MET A 1 100 ? 31.391 -12.027 -10.857 1.00 77.12 100 MET A N 1
ATOM 804 C CA . MET A 1 100 ? 32.481 -12.113 -11.831 1.00 77.12 100 MET A CA 1
ATOM 805 C C . MET A 1 100 ? 33.429 -13.219 -11.382 1.00 77.12 100 MET A C 1
ATOM 807 O O . MET A 1 100 ? 33.766 -13.285 -10.197 1.00 77.12 100 MET A O 1
ATOM 811 N N . SER A 1 101 ? 33.810 -14.100 -12.302 1.00 82.44 101 SER A N 1
ATOM 812 C CA . SER A 1 101 ? 34.886 -15.051 -12.036 1.00 82.44 101 SER A CA 1
ATOM 813 C C . SER A 1 101 ? 36.241 -14.341 -12.112 1.00 82.44 101 SER A C 1
ATOM 815 O O . SER A 1 101 ? 36.336 -13.230 -12.639 1.00 82.44 101 SER A O 1
ATOM 817 N N . GLU A 1 102 ? 37.292 -14.957 -11.571 1.00 79.81 102 GLU A N 1
ATOM 818 C CA . GLU A 1 102 ? 38.647 -14.397 -11.661 1.00 79.81 102 GLU A CA 1
ATOM 819 C C . GLU A 1 102 ? 39.069 -14.211 -13.127 1.00 79.81 102 GLU A C 1
ATOM 821 O O . GLU A 1 102 ? 39.698 -13.210 -13.458 1.00 79.81 102 GLU A O 1
ATOM 826 N N . GLU A 1 103 ? 38.633 -15.095 -14.032 1.00 81.00 103 GLU A N 1
ATOM 827 C CA . GLU A 1 103 ? 38.921 -14.976 -15.465 1.00 81.00 103 GLU A CA 1
ATOM 828 C C . GLU A 1 103 ? 38.264 -13.744 -16.109 1.00 81.00 103 GLU A C 1
ATOM 830 O O . GLU A 1 103 ? 38.850 -13.131 -16.996 1.00 81.00 103 GLU A O 1
ATOM 835 N N . GLU A 1 104 ? 37.071 -13.347 -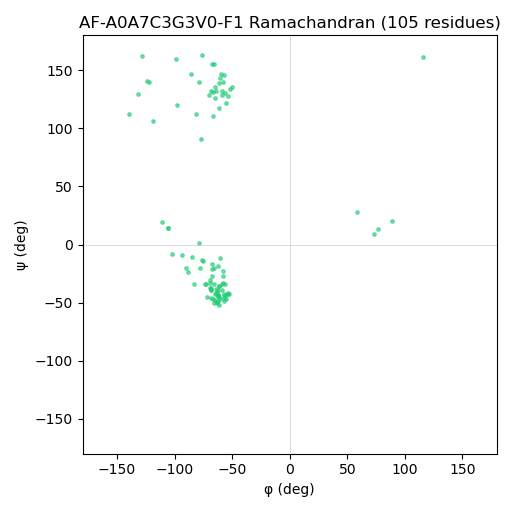15.653 1.00 82.62 104 GLU A N 1
ATOM 836 C CA . GLU A 1 104 ? 36.381 -12.140 -16.134 1.00 82.62 104 GLU A CA 1
ATOM 837 C C . GLU A 1 104 ? 37.001 -10.840 -15.578 1.00 82.62 104 GLU A C 1
ATOM 839 O O . GLU A 1 104 ? 36.681 -9.764 -16.076 1.00 82.62 104 GLU A O 1
ATOM 844 N N . MET A 1 105 ? 37.856 -10.905 -14.548 1.00 78.88 105 MET A N 1
ATOM 845 C CA . MET A 1 105 ? 38.497 -9.729 -13.935 1.00 78.88 105 MET A CA 1
ATOM 846 C C . MET A 1 105 ? 39.821 -9.340 -14.612 1.00 78.88 105 MET A C 1
ATOM 848 O O . MET A 1 105 ? 40.245 -8.191 -14.500 1.00 78.88 105 MET A O 1
ATOM 852 N N . VAL A 1 106 ? 40.481 -10.289 -15.283 1.00 78.81 106 VAL A N 1
ATOM 853 C CA . VAL A 1 106 ? 41.831 -10.114 -15.855 1.00 78.81 106 VAL A CA 1
ATOM 854 C C . VAL A 1 106 ? 41.801 -9.873 -17.379 1.00 78.81 106 VAL A C 1
ATOM 856 O O . VAL A 1 106 ? 42.835 -9.548 -17.960 1.00 78.81 106 VAL A O 1
ATOM 859 N N . ALA A 1 107 ? 40.633 -10.006 -18.022 1.00 60.88 107 ALA A N 1
ATOM 860 C CA . ALA A 1 107 ? 40.405 -9.723 -19.446 1.00 60.88 107 ALA A CA 1
ATOM 861 C C . ALA A 1 107 ? 39.961 -8.272 -19.688 1.00 60.88 107 ALA A C 1
ATOM 863 O O . ALA A 1 107 ? 40.405 -7.693 -20.706 1.00 60.88 107 ALA A O 1
#

Nearest PDB structures (foldseek):
  2kkp-assembly1_A  TM=7.350E-01  e=3.788E-02  Moorella thermoacetica ATCC 39073
  2kob-assembly1_A  TM=6.401E-01  e=1.064E-01  [Clostridium] leptum DSM 753
  1z19-assembly1_B-2  TM=7.450E-01  e=4.568E-01  Lambdavirus lambda

Secondary structure (DSSP, 8-state):
--TTTHHHHHHHHHTT--S-TTS--HHHHHHHHHHHHHPEETTTSTT-EEEEPPHHHHHHHHHHHHHHHHHHHHTTS-SS-GGGGPPPPPPPPPPPP-PPPHHHHH-

Sequence (107 aa):
MDHVKLPVKLFAGSIGGIQDVSKVRADDLRHFILDLGQRPKWAGTSHEKEEKISRTTLNTYVRGIKAFWAWLSREGIIKHNPFAGVRTPRLPKRRLPKVMSEEEMVA